Protein AF-A0A3C1K6K4-F1 (afdb_monomer)

Foldseek 3Di:
DDPPDDDDDDPPCPVVLADPDWPPDKDWDWDWDQDPQGIKIKIWIATSHPRDTPDIDIDGPDD

Mean predicted aligned error: 5.99 Å

Solvent-accessible surface area (backbone atoms only — not comparable to full-atom values): 4169 Å² total; per-residue (Å²): 134,84,83,79,82,74,86,81,76,83,71,84,60,75,87,59,79,65,35,95,46,80,85,73,41,74,50,71,55,78,48,79,46,82,53,97,90,43,53,36,37,39,41,39,34,31,30,33,46,81,64,49,74,77,48,74,48,80,45,68,71,79,129

Sequence (63 aa):
MRQQQFKKYANLLNREFKASKPNEKWVTDISYIKTKEGTVYLSMIKDLYDNFIVAYVLFRTTH

Radius of gyration: 17.14 Å; Cα contacts (8 Å, |Δi|>4): 92; chains: 1; bounding box: 45×20×40 Å

pLDDT: mean 91.22, std 11.11, range [49.0, 98.0]

Secondary structure (DSSP, 8-state):
-----PPPPP-SSTT----SSTTS-EEEEEEEEEETTEEEEEEEEEETTT--EEEEEEEE---

Structure (mmCIF, N/CA/C/O backbone):
data_AF-A0A3C1K6K4-F1
#
_entry.id   AF-A0A3C1K6K4-F1
#
loop_
_atom_site.group_PDB
_atom_site.id
_atom_site.type_symbol
_atom_site.label_atom_id
_atom_site.label_alt_id
_atom_site.label_comp_id
_atom_site.label_asym_id
_atom_site.label_entity_id
_atom_site.label_seq_id
_atom_site.pdbx_PDB_ins_code
_atom_site.Cartn_x
_atom_site.Cartn_y
_atom_site.Cartn_z
_atom_site.occupancy
_atom_site.B_iso_or_equiv
_atom_site.auth_seq_id
_atom_site.auth_comp_id
_atom_site.auth_asym_id
_atom_site.auth_atom_id
_atom_site.pdbx_PDB_model_num
ATOM 1 N N . MET A 1 1 ? 28.301 -8.968 25.003 1.00 49.00 1 MET A N 1
ATOM 2 C CA . MET A 1 1 ? 27.137 -8.477 24.228 1.00 49.00 1 MET A CA 1
ATOM 3 C C . MET A 1 1 ? 27.111 -9.202 22.891 1.00 49.00 1 MET A C 1
ATOM 5 O O . MET A 1 1 ? 28.068 -9.083 22.140 1.00 49.00 1 MET A O 1
ATOM 9 N N . ARG A 1 2 ? 26.095 -10.028 22.622 1.00 56.69 2 ARG A N 1
ATOM 10 C CA . ARG A 1 2 ? 26.000 -10.812 21.380 1.00 56.69 2 ARG A CA 1
ATOM 11 C C . ARG A 1 2 ? 25.425 -9.904 20.289 1.00 56.69 2 ARG A C 1
ATOM 13 O O . ARG A 1 2 ? 24.253 -9.554 20.369 1.00 56.69 2 ARG A O 1
ATOM 20 N N . GLN A 1 3 ? 26.236 -9.490 19.312 1.00 61.75 3 GLN A N 1
ATOM 21 C CA . GLN A 1 3 ? 25.717 -8.800 18.128 1.00 61.75 3 GLN A CA 1
ATOM 22 C C . GLN A 1 3 ? 24.836 -9.790 17.366 1.00 61.75 3 GLN A C 1
ATOM 24 O O . GLN A 1 3 ? 25.323 -10.754 16.777 1.00 6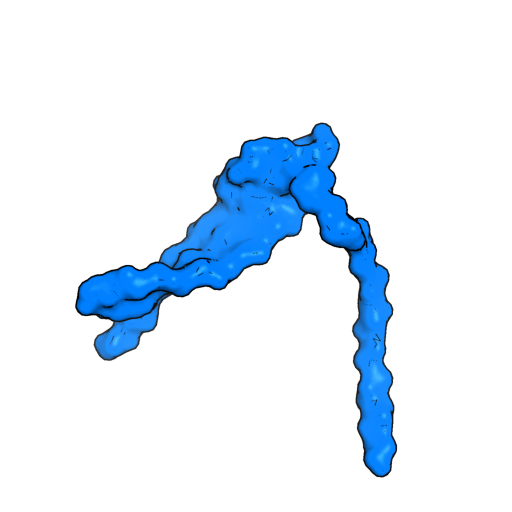1.75 3 GLN A O 1
ATOM 29 N N . GLN A 1 4 ? 23.524 -9.601 17.442 1.00 69.56 4 GLN A N 1
ATOM 30 C CA . GLN A 1 4 ? 22.596 -10.355 16.621 1.00 69.56 4 GLN A CA 1
ATOM 31 C C . GLN A 1 4 ? 22.695 -9.785 15.205 1.00 69.56 4 GLN A C 1
ATOM 33 O O . GLN A 1 4 ? 22.261 -8.667 14.938 1.00 69.56 4 GLN A O 1
ATOM 38 N N . GLN A 1 5 ? 23.358 -10.517 14.312 1.00 73.75 5 GLN A N 1
ATOM 39 C CA . GLN A 1 5 ? 23.523 -10.099 12.927 1.00 73.75 5 GLN A CA 1
ATOM 40 C C . GLN A 1 5 ? 22.192 -10.287 12.193 1.00 73.75 5 GLN A C 1
ATOM 42 O O . GLN A 1 5 ? 21.816 -11.400 11.829 1.00 73.75 5 GLN A O 1
ATOM 47 N N . PHE A 1 6 ? 21.452 -9.197 12.002 1.00 82.19 6 PHE A N 1
ATOM 48 C CA . PHE A 1 6 ? 20.232 -9.212 11.202 1.00 82.19 6 PHE A CA 1
ATOM 49 C C . PHE A 1 6 ? 20.595 -9.287 9.717 1.00 82.19 6 PHE A C 1
ATOM 51 O O . PHE A 1 6 ? 21.358 -8.467 9.202 1.00 82.19 6 PHE A O 1
ATOM 58 N N . LYS A 1 7 ? 20.041 -10.272 9.008 1.00 87.31 7 LYS A N 1
ATOM 59 C CA . LYS A 1 7 ? 20.181 -10.382 7.554 1.00 87.31 7 LYS A CA 1
ATOM 60 C C . LYS A 1 7 ? 19.481 -9.193 6.890 1.00 87.31 7 LYS A C 1
ATOM 62 O O . LYS A 1 7 ? 18.264 -9.056 6.987 1.00 87.31 7 LYS A O 1
ATOM 67 N N . LYS A 1 8 ? 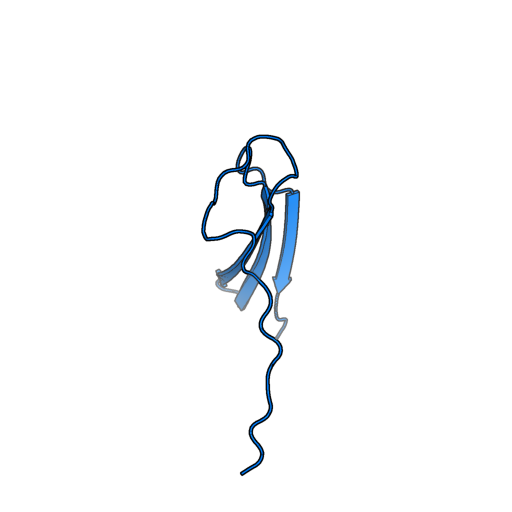20.247 -8.344 6.202 1.00 88.19 8 LYS A N 1
ATOM 68 C CA . LYS A 1 8 ? 19.717 -7.229 5.409 1.00 88.19 8 LYS A CA 1
ATOM 69 C C . LYS A 1 8 ? 19.379 -7.717 4.000 1.00 88.19 8 LYS A C 1
ATOM 71 O O . LYS A 1 8 ? 20.235 -8.276 3.321 1.00 88.19 8 LYS A O 1
ATOM 76 N N . TYR A 1 9 ? 18.145 -7.494 3.565 1.00 90.19 9 TYR A N 1
ATOM 77 C CA . TYR A 1 9 ? 17.711 -7.761 2.193 1.00 90.19 9 TYR A CA 1
ATOM 78 C C . TYR A 1 9 ? 17.901 -6.519 1.315 1.00 90.19 9 TYR A C 1
ATOM 80 O O . TYR A 1 9 ? 17.900 -5.389 1.813 1.00 90.19 9 TYR A O 1
ATOM 88 N N . ALA A 1 10 ? 18.081 -6.724 0.010 1.00 93.38 10 ALA A N 1
ATOM 89 C CA . ALA A 1 10 ? 18.164 -5.629 -0.948 1.00 93.38 10 ALA A CA 1
ATOM 90 C C . ALA A 1 10 ? 16.812 -4.900 -1.040 1.00 93.38 10 ALA A C 1
ATOM 92 O O . ALA A 1 10 ? 15.764 -5.535 -1.155 1.00 93.38 10 ALA A O 1
ATOM 93 N N . ASN A 1 11 ? 16.834 -3.566 -1.009 1.00 91.69 11 ASN A N 1
ATOM 94 C CA . ASN A 1 11 ? 15.644 -2.760 -1.267 1.00 91.69 11 ASN A CA 1
ATOM 95 C C . ASN A 1 11 ? 15.416 -2.676 -2.781 1.00 91.69 11 ASN A C 1
ATOM 97 O O . ASN A 1 11 ? 15.934 -1.775 -3.435 1.00 91.69 11 ASN A O 1
ATOM 101 N N . LEU A 1 12 ? 14.651 -3.625 -3.319 1.00 92.06 12 LEU A N 1
ATOM 102 C CA . LEU A 1 12 ? 14.355 -3.704 -4.752 1.00 92.06 12 LEU A CA 1
ATOM 103 C C . LEU A 1 12 ? 13.488 -2.538 -5.247 1.00 92.06 12 LEU A C 1
ATOM 105 O O . LEU A 1 12 ? 13.591 -2.148 -6.404 1.00 92.06 12 LEU A O 1
ATOM 109 N N . LEU A 1 13 ? 12.639 -1.976 -4.379 1.00 92.88 13 LEU A N 1
ATOM 110 C CA . LEU A 1 13 ? 11.745 -0.878 -4.747 1.00 92.88 13 LEU A CA 1
ATOM 111 C C . LEU A 1 13 ? 12.493 0.456 -4.849 1.00 92.88 13 LEU A C 1
ATOM 113 O O . LEU A 1 13 ? 12.145 1.282 -5.678 1.00 92.88 13 LEU A O 1
ATOM 117 N N . ASN A 1 14 ? 13.483 0.693 -3.984 1.00 94.25 14 ASN A N 1
ATOM 118 C CA . ASN A 1 14 ? 14.329 1.892 -3.976 1.00 94.25 14 ASN A CA 1
ATOM 119 C C . ASN A 1 14 ? 13.573 3.240 -4.093 1.00 94.25 14 ASN A C 1
ATOM 121 O O . ASN A 1 14 ? 14.039 4.168 -4.743 1.00 94.25 14 ASN A O 1
ATOM 125 N N . ARG A 1 15 ? 12.396 3.359 -3.456 1.00 91.75 15 ARG A N 1
ATOM 126 C CA . ARG A 1 15 ? 11.500 4.539 -3.537 1.00 91.75 15 ARG A CA 1
ATOM 127 C C . ARG A 1 15 ? 10.997 4.877 -4.957 1.00 91.75 15 ARG A C 1
ATOM 129 O O . ARG A 1 15 ? 10.452 5.955 -5.171 1.00 91.75 15 ARG A O 1
ATOM 136 N N . GLU A 1 16 ? 11.099 3.948 -5.905 1.00 96.00 16 GLU A N 1
ATOM 137 C CA . GLU A 1 16 ? 10.525 4.050 -7.251 1.00 96.00 16 GLU A CA 1
ATOM 138 C C . GLU A 1 16 ? 9.022 3.732 -7.220 1.00 96.00 16 GLU A C 1
ATOM 140 O O . GLU A 1 16 ? 8.594 2.620 -7.553 1.00 96.00 16 GLU A O 1
ATOM 145 N N . PHE A 1 17 ? 8.210 4.713 -6.815 1.00 94.69 17 PHE A N 1
ATOM 146 C CA . PHE A 1 17 ? 6.756 4.583 -6.628 1.00 94.69 17 PHE A CA 1
ATOM 147 C C . PHE A 1 17 ? 5.927 4.678 -7.922 1.00 94.69 17 PHE A C 1
ATOM 149 O O . PHE A 1 17 ? 4.773 5.094 -7.894 1.00 94.69 17 PHE A O 1
ATOM 156 N N . LYS A 1 18 ? 6.507 4.311 -9.065 1.00 95.25 18 LYS A N 1
ATOM 157 C CA . LYS A 1 18 ? 5.803 4.192 -10.347 1.00 95.25 18 LYS A CA 1
ATOM 158 C C . LYS A 1 18 ? 6.042 2.809 -10.940 1.00 95.25 18 LYS A C 1
ATOM 160 O O . LYS A 1 18 ? 7.169 2.300 -10.888 1.00 95.25 18 LYS A O 1
ATOM 165 N N . ALA A 1 19 ? 4.992 2.211 -11.492 1.00 97.19 19 ALA A N 1
ATOM 166 C CA . ALA A 1 19 ? 5.064 0.980 -12.273 1.00 97.19 19 ALA A CA 1
ATOM 167 C C . ALA A 1 19 ? 4.810 1.264 -13.760 1.00 97.19 19 ALA A C 1
ATOM 169 O O . ALA A 1 19 ? 4.165 2.251 -14.109 1.00 97.19 19 ALA A O 1
ATOM 170 N N . SER A 1 20 ? 5.346 0.412 -14.634 1.00 97.44 20 SER A N 1
ATOM 171 C CA . SER A 1 20 ? 5.184 0.541 -16.087 1.00 97.44 20 SER A CA 1
ATOM 172 C C . SER A 1 20 ? 3.998 -0.264 -16.617 1.00 97.44 20 SER A C 1
ATOM 174 O O . SER A 1 20 ? 3.469 0.050 -17.683 1.00 97.44 20 SER A O 1
ATOM 176 N N . LYS A 1 21 ? 3.572 -1.284 -15.862 1.00 97.94 21 LYS A N 1
ATOM 177 C CA . LYS A 1 21 ? 2.434 -2.158 -16.154 1.00 97.94 21 LYS A CA 1
ATOM 178 C C . LYS A 1 21 ? 1.648 -2.471 -14.872 1.00 97.94 21 LYS A C 1
ATOM 180 O O . LYS A 1 21 ? 2.230 -2.397 -13.785 1.00 97.94 21 LYS A O 1
ATOM 185 N N . PRO A 1 22 ? 0.369 -2.875 -14.993 1.00 97.69 22 PRO A N 1
ATOM 186 C CA . PRO A 1 22 ? -0.417 -3.347 -13.857 1.00 97.69 22 PRO A CA 1
ATOM 187 C C . PRO A 1 22 ? 0.283 -4.478 -13.093 1.00 97.69 22 PRO A C 1
ATOM 189 O O . PRO A 1 22 ? 0.921 -5.342 -13.699 1.00 97.69 22 PRO A O 1
ATOM 192 N N . ASN A 1 23 ? 0.112 -4.506 -11.773 1.00 96.31 23 ASN A N 1
ATOM 193 C CA . ASN A 1 23 ? 0.579 -5.549 -10.856 1.00 96.31 23 ASN A CA 1
ATOM 194 C C . ASN A 1 23 ? 2.104 -5.752 -10.759 1.00 96.31 23 ASN A C 1
ATOM 196 O O . ASN A 1 23 ? 2.554 -6.751 -10.202 1.00 96.31 23 ASN A O 1
ATOM 200 N N . GLU A 1 24 ? 2.924 -4.817 -11.252 1.00 96.81 24 GLU A N 1
ATOM 201 C CA . GLU A 1 24 ? 4.388 -4.905 -11.104 1.00 96.81 24 GLU A CA 1
ATOM 202 C C . GLU A 1 24 ? 4.866 -4.492 -9.708 1.00 96.81 24 GLU A C 1
ATOM 204 O O . GLU A 1 24 ? 5.849 -5.028 -9.192 1.00 96.81 24 GLU A O 1
ATOM 209 N N . LYS A 1 25 ? 4.206 -3.498 -9.106 1.00 96.88 25 LYS A N 1
ATOM 210 C CA . LYS A 1 25 ? 4.561 -2.968 -7.790 1.00 96.88 25 LYS A CA 1
ATOM 211 C C . LYS A 1 25 ? 3.296 -2.574 -7.043 1.00 96.88 25 LYS A C 1
ATOM 213 O O . LYS A 1 25 ? 2.536 -1.724 -7.503 1.00 96.88 25 LYS A O 1
ATOM 218 N N . TRP A 1 26 ? 3.126 -3.134 -5.855 1.00 97.38 26 TRP A N 1
ATOM 219 C CA . TRP A 1 26 ? 2.072 -2.741 -4.931 1.00 97.38 26 TRP A CA 1
ATOM 220 C C . TRP A 1 26 ? 2.665 -2.057 -3.712 1.00 97.38 26 TRP A C 1
ATOM 222 O O . TRP A 1 26 ? 3.765 -2.384 -3.260 1.00 97.38 26 TRP A O 1
ATOM 232 N N . VAL A 1 27 ? 1.914 -1.112 -3.166 1.00 96.75 27 VAL A N 1
ATOM 233 C CA . VAL A 1 27 ? 2.203 -0.508 -1.866 1.00 96.75 27 VAL A CA 1
ATOM 234 C C . VAL A 1 27 ? 1.036 -0.742 -0.930 1.00 96.75 27 VAL A C 1
ATOM 236 O O . VAL A 1 27 ? -0.111 -0.845 -1.361 1.00 96.75 27 VAL A O 1
ATOM 239 N N . THR A 1 28 ? 1.334 -0.812 0.360 1.00 97.19 28 THR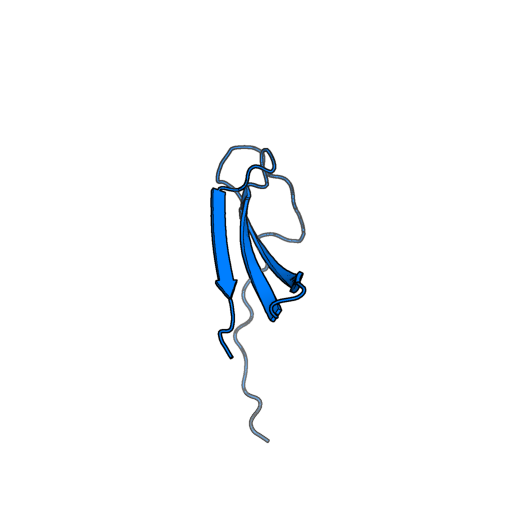 A N 1
ATOM 240 C CA . THR A 1 28 ? 0.325 -0.898 1.409 1.00 97.19 28 THR A CA 1
ATOM 241 C C . THR A 1 28 ? 0.567 0.183 2.445 1.00 97.19 28 THR A C 1
ATOM 243 O O . THR A 1 28 ? 1.709 0.575 2.687 1.00 97.19 28 THR A O 1
ATOM 246 N N . ASP A 1 29 ? -0.523 0.672 3.015 1.00 95.88 29 ASP A N 1
ATOM 247 C CA . ASP A 1 29 ? -0.527 1.600 4.134 1.00 95.88 29 ASP A CA 1
ATOM 248 C C . ASP A 1 29 ? -1.625 1.200 5.126 1.00 95.88 29 ASP A C 1
ATOM 250 O O . ASP A 1 29 ? -2.624 0.575 4.747 1.00 95.88 29 ASP A O 1
ATOM 254 N N . ILE A 1 30 ? -1.424 1.572 6.3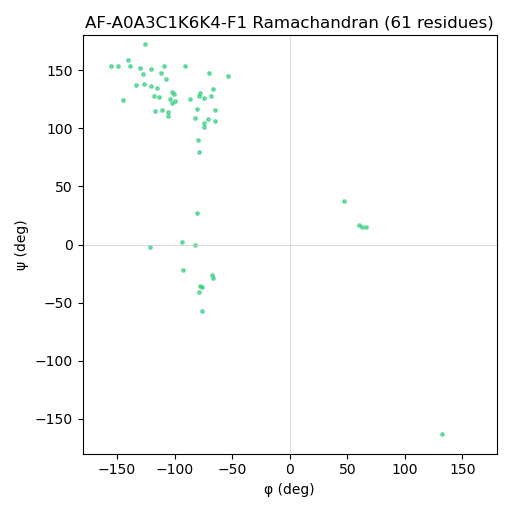93 1.00 96.06 30 ILE A N 1
ATOM 255 C CA . ILE A 1 30 ? -2.437 1.466 7.440 1.00 96.06 30 ILE A CA 1
ATOM 256 C C . ILE A 1 30 ? -2.763 2.870 7.933 1.00 96.06 30 ILE A C 1
ATOM 258 O O . ILE A 1 30 ? -1.949 3.532 8.576 1.00 96.06 30 ILE A O 1
ATOM 262 N N . SER A 1 31 ? -4.004 3.274 7.697 1.00 96.06 31 SER A N 1
ATOM 263 C CA . SER A 1 31 ? -4.547 4.563 8.105 1.00 96.06 31 SER A CA 1
ATOM 264 C C . SER A 1 31 ? -5.533 4.402 9.267 1.00 96.06 31 SER A C 1
ATOM 266 O O . SER A 1 31 ? -6.32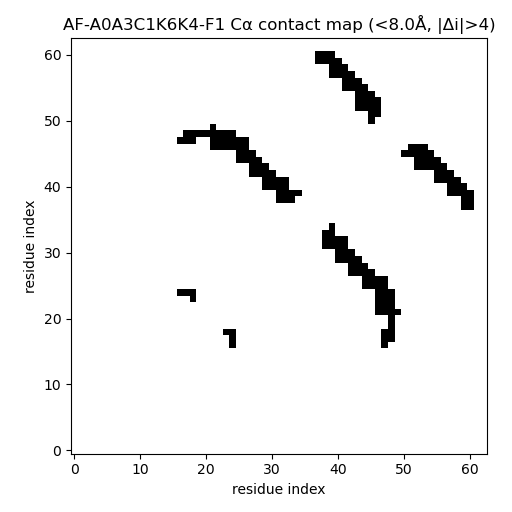0 3.456 9.315 1.00 96.06 31 SER A O 1
ATOM 268 N N . TYR A 1 32 ? -5.514 5.345 10.209 1.00 95.44 32 TYR A N 1
ATOM 269 C CA . TYR A 1 32 ? -6.339 5.325 11.420 1.00 95.44 32 TYR A CA 1
ATOM 270 C C . TYR A 1 32 ? -7.376 6.441 11.338 1.00 95.44 32 TYR A C 1
ATOM 272 O O . TYR A 1 32 ? -7.032 7.622 11.343 1.00 95.44 32 TYR A O 1
ATOM 280 N N . ILE A 1 33 ? -8.650 6.072 11.288 1.00 95.25 33 ILE A N 1
ATOM 281 C CA . ILE A 1 33 ? -9.764 7.004 11.129 1.00 95.25 33 ILE A CA 1
ATOM 282 C C . ILE A 1 33 ? -10.478 7.125 12.474 1.00 95.25 33 ILE A C 1
ATOM 284 O O . ILE A 1 33 ? -11.062 6.164 12.979 1.00 95.25 33 ILE A O 1
ATOM 288 N N . LYS A 1 34 ? -10.420 8.315 13.079 1.00 93.81 34 LYS A N 1
ATOM 289 C CA . LYS A 1 34 ? -11.153 8.621 14.312 1.00 93.81 34 LYS A CA 1
ATOM 290 C C . LYS A 1 34 ? -12.614 8.920 13.983 1.00 93.81 34 LYS A C 1
ATOM 292 O O . LYS A 1 34 ? -12.901 9.766 13.143 1.00 93.81 34 LYS A O 1
ATOM 297 N N . THR A 1 35 ? -13.525 8.232 14.661 1.00 92.12 35 THR A N 1
ATOM 298 C CA . THR A 1 35 ? -14.979 8.410 14.545 1.00 92.12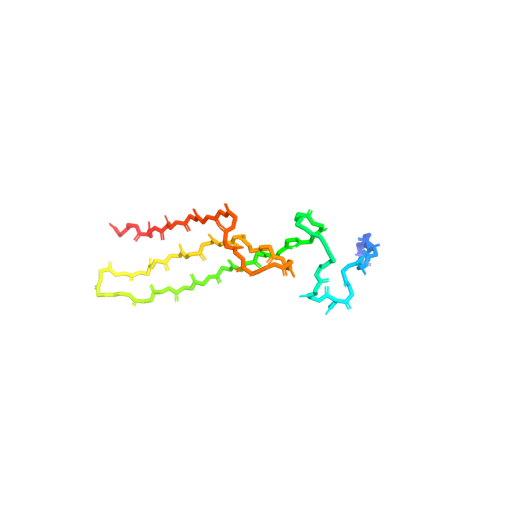 35 THR A CA 1
ATOM 299 C C . THR A 1 35 ? -15.580 8.675 15.925 1.00 92.12 35 THR A C 1
ATOM 301 O O . THR A 1 35 ? -14.888 8.553 16.938 1.00 92.12 35 THR A O 1
ATOM 304 N N . LYS A 1 36 ? -16.872 9.017 15.985 1.00 93.12 36 LYS A N 1
ATOM 305 C CA . LYS A 1 36 ? -17.579 9.179 17.265 1.00 93.12 36 LYS A CA 1
ATOM 306 C C . LYS A 1 36 ? -17.754 7.853 18.014 1.00 93.12 36 LYS A C 1
ATOM 308 O O . LYS A 1 36 ? -17.820 7.867 19.235 1.00 93.12 36 LYS A O 1
ATOM 313 N N . GLU A 1 37 ? -17.786 6.727 17.300 1.00 90.75 37 GLU A N 1
ATOM 314 C CA . GLU A 1 37 ? -17.965 5.387 17.879 1.00 90.75 37 GLU A CA 1
ATOM 315 C C . GLU A 1 37 ? -16.640 4.657 18.175 1.00 90.75 37 GLU A C 1
ATOM 317 O O . GLU A 1 37 ? -16.655 3.502 18.592 1.00 90.75 37 GLU A O 1
ATOM 322 N N . GLY A 1 38 ? -15.485 5.292 17.943 1.00 91.38 38 GLY A N 1
ATOM 323 C CA . GLY A 1 38 ? -14.166 4.686 18.155 1.00 91.38 38 GLY A CA 1
ATOM 324 C C . GLY A 1 38 ? -13.205 4.876 16.980 1.00 91.38 38 GLY A C 1
ATOM 325 O O . GLY A 1 38 ? -13.383 5.753 16.131 1.00 91.38 38 GLY A O 1
ATOM 326 N N . THR A 1 39 ? -12.139 4.071 16.936 1.00 94.88 39 THR A N 1
ATOM 327 C CA . THR A 1 39 ? -11.141 4.117 15.850 1.00 94.88 39 THR A CA 1
ATOM 328 C C . THR A 1 39 ? -11.395 3.002 14.845 1.00 94.88 39 THR A C 1
ATOM 330 O O . THR A 1 39 ? -11.505 1.835 15.219 1.00 94.88 39 THR A O 1
ATOM 333 N N . VAL A 1 40 ? -11.446 3.363 13.565 1.00 96.44 40 VAL A N 1
ATOM 334 C CA . VAL A 1 40 ? -11.464 2.416 12.451 1.00 96.44 40 VAL A CA 1
ATOM 335 C C . VAL A 1 40 ? -10.075 2.373 11.831 1.00 96.44 40 VAL A C 1
ATOM 337 O O . VAL A 1 40 ? -9.480 3.409 11.544 1.00 96.44 40 VAL A O 1
ATOM 340 N N . TYR A 1 41 ? -9.563 1.172 11.619 1.00 96.31 41 TYR A N 1
ATOM 341 C CA . TYR A 1 41 ? -8.272 0.919 11.002 1.00 96.31 41 TYR A CA 1
ATOM 342 C C . TYR A 1 41 ? -8.524 0.505 9.556 1.00 96.31 41 TYR A C 1
ATOM 344 O O . TYR A 1 41 ? -9.238 -0.468 9.307 1.00 96.31 41 TYR A O 1
ATOM 352 N N . LEU A 1 42 ? -7.961 1.252 8.613 1.00 96.94 42 LEU A N 1
ATOM 353 C CA . LEU A 1 42 ? -8.031 0.980 7.184 1.00 96.94 42 LEU A CA 1
ATOM 354 C C . LEU A 1 42 ? -6.681 0.440 6.724 1.00 96.94 42 LEU A C 1
ATOM 356 O O . LEU A 1 42 ? -5.704 1.181 6.690 1.00 96.94 42 LEU A O 1
ATOM 360 N N . SER A 1 43 ? -6.646 -0.839 6.362 1.00 97.81 43 SER A N 1
ATOM 361 C CA . SER A 1 43 ? -5.511 -1.452 5.672 1.00 97.81 43 SER A CA 1
ATOM 362 C C . SER A 1 43 ? -5.833 -1.531 4.187 1.00 97.81 43 SER A C 1
ATOM 364 O O . SER A 1 43 ? -6.870 -2.089 3.823 1.00 97.81 43 SER A O 1
ATOM 366 N N . MET A 1 44 ? -4.983 -0.958 3.334 1.00 97.69 44 MET A N 1
ATOM 367 C CA . MET A 1 44 ? -5.201 -0.932 1.884 1.00 97.69 44 MET A CA 1
ATOM 368 C C . MET A 1 44 ? -3.980 -1.407 1.103 1.00 97.69 44 MET A C 1
ATOM 370 O O . MET A 1 44 ? -2.843 -1.232 1.540 1.00 97.69 44 MET A O 1
ATOM 374 N N . ILE A 1 45 ? -4.228 -1.967 -0.080 1.00 98.00 45 ILE A N 1
ATOM 375 C CA . ILE A 1 45 ? -3.219 -2.293 -1.089 1.00 98.00 45 ILE A CA 1
ATOM 376 C C . ILE A 1 45 ? -3.534 -1.479 -2.341 1.00 98.00 45 ILE A C 1
ATOM 378 O O . ILE A 1 45 ? -4.658 -1.521 -2.843 1.00 98.00 45 ILE A O 1
ATOM 382 N N . LYS A 1 46 ? -2.540 -0.751 -2.848 1.00 97.75 46 LYS A N 1
ATOM 383 C CA . LYS A 1 46 ? -2.648 0.111 -4.026 1.00 97.75 46 LYS A CA 1
ATOM 384 C C . LYS A 1 46 ? -1.671 -0.334 -5.109 1.00 97.75 46 LYS A C 1
ATOM 386 O O . LYS A 1 46 ? -0.497 -0.575 -4.812 1.00 97.75 46 LYS A O 1
ATOM 391 N N . ASP A 1 47 ? -2.142 -0.375 -6.350 1.00 97.88 47 ASP A N 1
ATOM 392 C CA . ASP A 1 47 ? -1.292 -0.575 -7.522 1.00 97.88 47 ASP A CA 1
ATOM 393 C C . ASP A 1 47 ? -0.562 0.726 -7.897 1.00 97.88 47 ASP A C 1
ATOM 395 O O . ASP A 1 47 ? -1.168 1.793 -7.967 1.00 97.88 47 ASP A O 1
ATOM 399 N N . LEU A 1 48 ? 0.758 0.669 -8.105 1.00 97.81 48 LEU A N 1
ATOM 400 C CA . LEU A 1 48 ? 1.564 1.832 -8.496 1.00 97.81 48 LEU A CA 1
ATOM 401 C C . LEU A 1 48 ? 1.523 2.146 -10.000 1.00 97.81 48 LEU A C 1
ATOM 403 O O . LEU A 1 48 ? 2.185 3.095 -10.432 1.00 97.81 48 LEU A O 1
ATOM 407 N N . TYR A 1 49 ? 0.802 1.360 -10.800 1.00 97.88 49 TYR A N 1
ATOM 408 C CA . TYR A 1 49 ? 0.592 1.641 -12.218 1.00 97.88 49 TYR A CA 1
ATOM 409 C C . TYR A 1 49 ? -0.445 2.750 -12.419 1.00 97.88 49 TYR A C 1
ATOM 411 O O . TYR A 1 49 ? -0.147 3.791 -13.002 1.00 97.88 49 TYR A O 1
ATOM 419 N N . ASP A 1 50 ? -1.646 2.551 -11.884 1.00 97.12 50 ASP A N 1
ATOM 420 C CA . ASP A 1 50 ? -2.820 3.401 -12.109 1.00 97.12 50 ASP A CA 1
ATOM 421 C C . ASP A 1 50 ? -3.393 4.008 -10.817 1.00 97.12 50 ASP A C 1
ATOM 423 O O . ASP A 1 50 ? -4.302 4.835 -10.871 1.00 97.12 50 ASP A O 1
ATOM 427 N N . ASN A 1 51 ? -2.811 3.681 -9.658 1.00 95.75 51 ASN A N 1
ATOM 428 C CA . ASN A 1 51 ? -3.262 4.085 -8.325 1.00 95.75 51 ASN A CA 1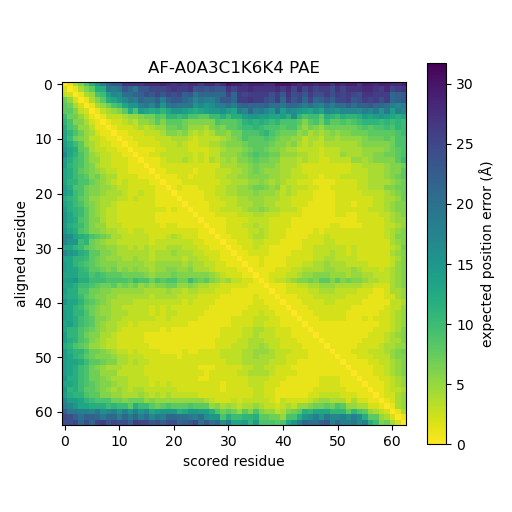
ATOM 429 C C . ASN A 1 51 ? -4.617 3.504 -7.891 1.00 95.75 51 ASN A C 1
ATOM 431 O O . ASN A 1 51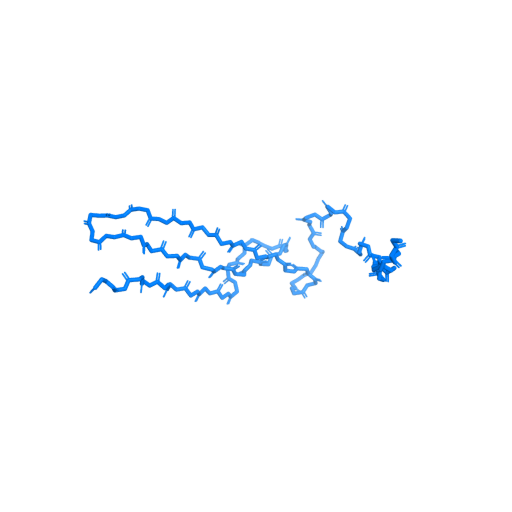 ? -5.168 3.980 -6.893 1.00 95.75 51 ASN A O 1
ATOM 435 N N . PHE A 1 52 ? -5.140 2.470 -8.560 1.00 97.31 52 PHE A N 1
ATOM 436 C CA . PHE A 1 52 ? -6.338 1.784 -8.080 1.00 97.31 52 PHE A CA 1
ATOM 437 C C . PHE A 1 52 ? -6.063 0.977 -6.803 1.00 97.31 52 PHE A C 1
ATOM 439 O O . PHE A 1 52 ? -4.975 0.439 -6.574 1.00 97.31 52 PHE A O 1
ATOM 446 N N . ILE A 1 53 ? -7.084 0.900 -5.946 1.00 97.50 53 ILE A N 1
A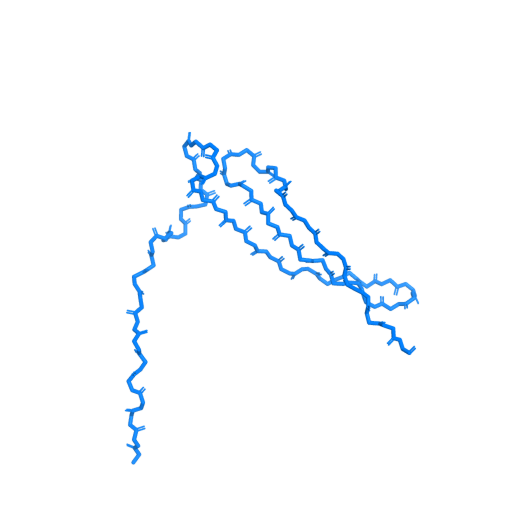TOM 447 C CA . ILE A 1 53 ? -7.067 0.060 -4.748 1.00 97.50 53 ILE A CA 1
ATOM 448 C C . ILE A 1 53 ? -7.388 -1.372 -5.163 1.00 97.50 53 ILE A C 1
ATOM 450 O O . ILE A 1 53 ? -8.484 -1.655 -5.640 1.00 97.50 53 ILE A O 1
ATOM 454 N N . VAL A 1 54 ? -6.428 -2.269 -4.954 1.00 97.75 54 VAL A N 1
ATOM 455 C CA . VAL A 1 54 ? -6.548 -3.697 -5.275 1.00 97.75 54 VAL A CA 1
ATOM 456 C C . VAL A 1 54 ? -7.367 -4.416 -4.205 1.00 97.75 54 VAL A C 1
ATOM 458 O O . VAL A 1 54 ? -8.189 -5.275 -4.510 1.00 97.75 54 VAL A O 1
ATOM 461 N N . ALA A 1 55 ? -7.147 -4.063 -2.938 1.00 98.00 55 ALA A N 1
ATOM 462 C CA . ALA A 1 55 ? -7.849 -4.642 -1.802 1.00 98.00 55 ALA A CA 1
ATOM 463 C C . ALA A 1 55 ? -7.853 -3.674 -0.617 1.00 98.00 55 ALA A C 1
ATOM 465 O O . ALA A 1 55 ? -6.938 -2.860 -0.460 1.00 98.00 55 ALA A O 1
ATOM 466 N N . TYR A 1 56 ? -8.859 -3.798 0.245 1.00 97.94 56 TYR A N 1
ATOM 467 C CA . TYR A 1 56 ? -8.903 -3.091 1.518 1.00 97.94 56 TYR A CA 1
ATOM 468 C C . TYR A 1 56 ? -9.651 -3.897 2.578 1.00 97.94 56 TYR A C 1
ATOM 470 O O . TYR A 1 56 ? -10.539 -4.691 2.270 1.00 97.94 56 TYR A O 1
ATOM 478 N N . VAL A 1 57 ? -9.302 -3.661 3.841 1.00 97.75 57 VAL A N 1
ATOM 479 C CA . VAL A 1 57 ? -10.019 -4.182 5.006 1.00 97.75 57 VAL A CA 1
ATOM 480 C C . VAL A 1 57 ? -10.217 -3.051 6.004 1.00 97.75 57 VAL A C 1
ATOM 482 O O . VAL A 1 57 ? -9.302 -2.269 6.271 1.00 97.75 57 VAL A O 1
ATOM 485 N N . LEU A 1 58 ? -11.423 -2.987 6.567 1.00 96.50 58 LEU A N 1
ATOM 486 C CA . LEU A 1 58 ? -11.749 -2.131 7.698 1.00 96.50 58 LEU A CA 1
ATOM 487 C C . LEU A 1 58 ? -11.835 -2.986 8.956 1.00 96.50 58 LEU A C 1
ATOM 489 O O . LEU A 1 58 ? -12.608 -3.940 9.012 1.00 96.50 58 LEU A O 1
ATOM 493 N N . PHE A 1 59 ? -11.075 -2.612 9.976 1.00 94.88 59 PHE A N 1
ATOM 494 C CA . PHE A 1 59 ? -11.151 -3.217 11.297 1.00 94.88 59 PHE A CA 1
ATOM 495 C C . PHE A 1 59 ? -11.637 -2.183 12.309 1.00 94.88 59 PHE A C 1
ATOM 497 O O . PHE A 1 59 ? -11.167 -1.045 12.327 1.00 94.88 59 PHE A O 1
ATOM 504 N N . ARG A 1 60 ? -12.586 -2.576 13.159 1.00 90.88 60 ARG A N 1
ATOM 505 C CA . ARG A 1 60 ? -13.045 -1.768 14.290 1.00 90.88 60 ARG A CA 1
ATOM 506 C C . ARG A 1 60 ? -12.635 -2.483 15.563 1.00 90.88 60 ARG A C 1
ATOM 508 O O . ARG A 1 60 ? -12.972 -3.649 15.741 1.00 90.88 60 ARG A O 1
ATOM 515 N N . THR A 1 61 ? -11.952 -1.786 16.458 1.00 76.69 61 THR A N 1
ATOM 516 C CA . THR A 1 61 ? -11.858 -2.238 17.846 1.00 76.69 61 THR A CA 1
ATOM 517 C C . THR A 1 61 ? -13.225 -2.048 18.492 1.00 76.69 61 THR A C 1
ATOM 519 O O . THR A 1 61 ? -13.635 -0.912 18.720 1.00 76.69 61 THR A O 1
ATOM 522 N N . THR A 1 62 ? -13.945 -3.140 18.745 1.00 67.81 62 THR A N 1
ATOM 523 C CA . THR A 1 62 ? -15.092 -3.133 19.660 1.00 67.81 62 THR A CA 1
ATOM 524 C C . THR A 1 62 ? -14.576 -2.921 21.079 1.00 67.81 62 THR A C 1
ATOM 526 O O . THR A 1 62 ? -13.649 -3.620 21.495 1.00 67.81 62 THR A O 1
ATOM 529 N N . HIS A 1 63 ? -15.140 -1.939 21.781 1.00 59.50 63 HIS A N 1
ATOM 530 C CA . HIS A 1 63 ? -15.017 -1.832 23.233 1.00 59.50 63 HIS A CA 1
ATOM 531 C C . HIS A 1 63 ? -15.930 -2.849 23.914 1.00 59.50 63 HIS A C 1
ATOM 533 O O . HIS A 1 63 ? -17.021 -3.106 23.356 1.00 59.50 63 HIS A O 1
#

Nearest PDB structures (foldseek):
  6ozp-assembly1_A  TM=6.317E-01  e=8.717E-01  Mus musculus
  3a7u-assembly1_A  TM=5.287E-01  e=1.501E+00  Bos taurus
  7vww-assembly2_C  TM=5.629E-01  e=5.018E+00  Dioscoreophyllum cumminsii
  6xco-assembly1_B  TM=4.652E-01  e=7.208E+00  Homo sapiens